Protein AF-A0A966RYS2-F1 (afdb_monomer)

Radius of gyration: 14.5 Å; Cα contacts (8 Å, |Δi|>4): 99; chains: 1; bounding box: 40×27×36 Å

Mean predicted aligned error: 7.7 Å

Foldseek 3Di:
DDDDDDDPVRVVVVVLQVVLQVVLVVQLVVPDDPPDDPVNSQVSSQVSCVVSVWAAPQPCPVNRNTQWDADPDPDGDIDGGTHDPDDDPDD

Solvent-accessible surface area (backbone atoms only — not comparable to full-atom values): 5514 Å² total; per-residue (Å²): 138,84,83,84,82,76,52,73,66,56,50,51,38,51,49,55,40,49,52,52,35,50,54,32,50,53,53,44,59,73,64,68,51,94,89,64,54,72,67,58,47,30,53,54,37,47,53,44,35,52,74,69,60,28,43,45,56,38,46,60,46,95,72,33,88,43,46,53,50,79,54,96,62,104,51,94,57,70,53,68,49,58,25,60,70,68,67,81,82,76,125

Secondary structure (DSSP, 8-state):
-PPPPPPHHHHHHHHHHHHHHHHHHHHHHHH--TT--HHHHHHHHHHHHHHTT-EESSTTGGG---SEEEEEESEEEEEE-EE-SS-----

pLDDT: mean 76.94, std 16.98, range [36.25, 94.06]

Nearest PDB structures (foldseek):
  8kho-assembly1_A  TM=9.567E-01  e=8.110E-03  Homo sapiens
  1o0x-assembly1_A  TM=9.576E-01  e=2.812E-02  Thermotoga maritima
  5ypj-assembly1_A  TM=9.562E-01  e=3.653E-02  Mycobacterium tuberculosis H37Ra
  3iu7-assembly1_A  TM=9.574E-01  e=4.745E-02  Mycobacterium tuberculosis
  5yoh-assembly1_A  TM=9.574E-01  e=5.775E-02  Mycobacterium tuberculosis H37Ra

Structure (mmCIF, N/CA/C/O backbone):
data_AF-A0A966RYS2-F1
#
_entry.id   AF-A0A966RYS2-F1
#
loop_
_atom_site.group_PDB
_atom_site.id
_atom_site.type_symbol
_atom_site.label_atom_id
_atom_site.label_alt_id
_atom_site.label_comp_id
_atom_site.label_asym_id
_atom_site.label_entity_id
_atom_site.label_seq_id
_atom_site.pdbx_PDB_ins_code
_atom_site.Cartn_x
_atom_site.Cartn_y
_atom_site.Cartn_z
_atom_site.occupancy
_atom_site.B_iso_or_equiv
_atom_site.auth_seq_id
_atom_site.auth_comp_id
_atom_site.auth_asym_id
_atom_site.auth_atom_id
_atom_site.pdbx_PDB_model_num
ATOM 1 N N . MET A 1 1 ? 24.974 13.901 -8.489 1.00 55.59 1 MET A N 1
ATOM 2 C CA . MET A 1 1 ? 23.727 13.113 -8.390 1.00 55.59 1 MET A CA 1
ATOM 3 C C . MET A 1 1 ? 23.182 12.939 -9.800 1.00 55.59 1 MET A C 1
ATOM 5 O O . MET A 1 1 ? 22.865 13.946 -10.418 1.00 55.59 1 MET A O 1
ATOM 9 N N . ALA A 1 2 ? 23.166 11.722 -10.345 1.00 81.50 2 ALA A N 1
ATOM 10 C CA . ALA A 1 2 ? 22.645 11.460 -11.689 1.00 81.50 2 ALA A CA 1
ATOM 11 C C . ALA A 1 2 ? 21.200 10.950 -11.595 1.00 81.50 2 ALA A C 1
ATOM 13 O O . ALA A 1 2 ? 20.899 10.113 -10.745 1.00 81.50 2 ALA A O 1
ATOM 14 N N . ILE A 1 3 ? 20.311 11.458 -12.449 1.00 87.38 3 ILE A N 1
ATOM 15 C CA . ILE A 1 3 ? 18.933 10.965 -12.553 1.00 87.38 3 ILE A CA 1
ATOM 16 C C . ILE A 1 3 ? 18.944 9.741 -13.469 1.00 87.38 3 ILE A C 1
ATOM 18 O O . ILE A 1 3 ? 19.395 9.818 -14.609 1.00 87.38 3 ILE A O 1
ATOM 22 N N . GLN A 1 4 ? 18.445 8.614 -12.967 1.00 88.25 4 GLN A N 1
ATOM 23 C CA . GLN A 1 4 ? 18.335 7.376 -13.737 1.00 88.25 4 GLN A CA 1
ATOM 24 C C . GLN A 1 4 ? 17.186 7.477 -14.748 1.00 88.25 4 GLN A C 1
ATOM 26 O O . GLN A 1 4 ? 16.024 7.612 -14.355 1.00 88.25 4 GLN A O 1
ATOM 31 N N . ILE A 1 5 ? 17.497 7.379 -16.042 1.00 92.38 5 ILE A N 1
ATOM 32 C CA . ILE A 1 5 ? 16.489 7.332 -17.108 1.00 92.38 5 ILE A CA 1
ATOM 33 C C . ILE A 1 5 ? 15.964 5.902 -17.224 1.00 92.38 5 ILE A C 1
ATOM 35 O O . ILE A 1 5 ? 16.718 4.969 -17.490 1.00 92.38 5 ILE A O 1
ATOM 39 N N . LYS A 1 6 ? 14.660 5.728 -16.999 1.00 87.31 6 LYS A N 1
ATOM 40 C CA . LYS A 1 6 ? 14.006 4.417 -17.045 1.00 87.31 6 LYS A CA 1
ATOM 41 C C . LYS A 1 6 ? 13.747 3.976 -18.484 1.00 87.31 6 LYS A C 1
ATOM 43 O O . LYS A 1 6 ? 13.390 4.789 -19.335 1.00 87.31 6 LYS A O 1
ATOM 48 N N . THR A 1 7 ? 13.881 2.678 -18.741 1.00 94.06 7 THR A N 1
ATOM 49 C CA . THR A 1 7 ? 13.506 2.080 -20.030 1.00 94.06 7 THR A CA 1
ATOM 50 C C . THR A 1 7 ? 11.985 1.990 -20.170 1.00 94.06 7 THR A C 1
ATOM 52 O O . THR A 1 7 ? 11.245 2.059 -19.185 1.00 94.06 7 THR A O 1
ATOM 55 N N . LEU A 1 8 ? 11.490 1.792 -21.396 1.00 93.19 8 LEU A N 1
ATOM 56 C CA . LEU A 1 8 ? 10.052 1.626 -21.641 1.00 93.19 8 LEU A CA 1
ATOM 57 C C . LEU A 1 8 ? 9.445 0.467 -20.840 1.00 93.19 8 LEU A C 1
ATOM 59 O O . LEU A 1 8 ? 8.322 0.588 -20.357 1.00 93.19 8 LEU A O 1
ATOM 63 N N . ASP A 1 9 ? 10.173 -0.633 -20.664 1.00 90.06 9 ASP A N 1
ATOM 64 C CA . ASP A 1 9 ? 9.663 -1.781 -19.913 1.00 90.06 9 ASP A CA 1
ATOM 65 C C . ASP A 1 9 ? 9.620 -1.507 -18.409 1.00 90.06 9 ASP A C 1
ATOM 67 O O . ASP A 1 9 ? 8.626 -1.831 -17.761 1.00 90.06 9 ASP A O 1
ATOM 71 N N . GLN A 1 10 ? 10.607 -0.783 -17.866 1.00 86.62 10 GLN A N 1
ATOM 72 C CA . GLN A 1 10 ? 10.542 -0.293 -16.487 1.00 86.62 10 GLN A CA 1
ATOM 73 C C . GLN A 1 10 ? 9.337 0.638 -16.280 1.00 86.62 10 GLN A C 1
ATOM 75 O O . GLN A 1 10 ? 8.628 0.517 -15.282 1.00 86.62 10 GLN A O 1
ATOM 80 N N . LEU A 1 11 ? 9.049 1.523 -17.241 1.00 89.31 11 LEU A N 1
ATOM 81 C CA . LEU A 1 11 ? 7.881 2.409 -17.183 1.00 89.31 11 LEU A CA 1
ATOM 82 C C . LEU A 1 11 ? 6.552 1.638 -17.227 1.00 89.31 11 LEU A C 1
ATOM 84 O O . LEU A 1 11 ? 5.614 2.002 -16.513 1.00 89.31 11 LEU A O 1
ATOM 88 N N . LYS A 1 12 ? 6.452 0.564 -18.022 1.00 89.69 12 LYS A N 1
ATOM 89 C CA . LYS A 1 12 ? 5.264 -0.311 -18.046 1.00 89.69 12 LYS A CA 1
ATOM 90 C C . LYS A 1 12 ? 5.047 -0.991 -16.692 1.00 89.69 12 LYS A C 1
ATOM 92 O O . LYS A 1 12 ? 3.929 -0.942 -16.176 1.00 89.69 12 LYS A O 1
ATOM 97 N N . SER A 1 13 ? 6.104 -1.534 -16.087 1.00 85.00 13 SER A N 1
ATOM 98 C CA . SER A 1 13 ? 6.036 -2.144 -14.752 1.00 85.00 13 SER A CA 1
ATOM 99 C C . SER A 1 13 ? 5.612 -1.128 -13.686 1.00 85.00 13 SER A C 1
ATOM 101 O O . SER A 1 13 ? 4.706 -1.393 -12.895 1.00 85.00 13 SER A O 1
ATOM 103 N N . MET A 1 14 ? 6.190 0.079 -13.707 1.00 88.06 14 MET A N 1
ATOM 104 C CA . MET A 1 14 ? 5.793 1.174 -12.812 1.00 88.06 14 MET A CA 1
ATOM 105 C C . MET A 1 14 ? 4.319 1.560 -13.001 1.00 88.06 14 MET A C 1
ATOM 107 O O . MET A 1 14 ? 3.613 1.803 -12.023 1.00 88.06 14 MET A O 1
ATOM 111 N N . ARG A 1 15 ? 3.818 1.587 -14.244 1.00 89.94 15 ARG A N 1
ATOM 112 C CA . ARG A 1 15 ? 2.404 1.871 -14.531 1.00 89.94 15 ARG A CA 1
ATOM 113 C C . ARG A 1 15 ? 1.483 0.820 -13.916 1.00 89.94 15 ARG A C 1
ATOM 115 O O . ARG A 1 15 ? 0.486 1.196 -13.307 1.00 89.94 15 ARG A O 1
ATOM 122 N N . GLN A 1 16 ? 1.802 -0.466 -14.052 1.00 88.25 16 GLN A N 1
ATOM 123 C CA . GLN A 1 16 ? 1.004 -1.546 -13.460 1.00 88.25 16 GLN A CA 1
ATOM 124 C C . GLN A 1 16 ? 0.971 -1.451 -11.931 1.00 88.25 16 GLN A C 1
ATOM 126 O O . GLN A 1 16 ? -0.110 -1.498 -11.343 1.00 88.25 16 GLN A O 1
ATOM 131 N N . ALA A 1 17 ? 2.125 -1.218 -11.299 1.00 84.94 17 ALA A N 1
ATOM 132 C CA . ALA A 1 17 ? 2.203 -1.002 -9.856 1.00 84.94 17 ALA A CA 1
ATOM 133 C C . ALA A 1 17 ? 1.347 0.201 -9.416 1.00 84.94 17 ALA A C 1
ATOM 135 O O . ALA A 1 17 ? 0.543 0.091 -8.492 1.00 84.94 17 ALA A O 1
ATOM 136 N N . ASN A 1 18 ? 1.432 1.328 -10.129 1.00 86.12 18 ASN A N 1
ATOM 137 C CA . ASN A 1 18 ? 0.655 2.529 -9.815 1.00 86.12 18 ASN A CA 1
ATOM 138 C C . ASN A 1 18 ? -0.861 2.335 -9.980 1.00 86.12 18 ASN A C 1
ATOM 140 O O . ASN A 1 18 ? -1.636 2.914 -9.219 1.00 86.12 18 ASN A O 1
ATOM 144 N N . LEU A 1 19 ? -1.307 1.514 -10.937 1.00 90.50 19 LEU A N 1
ATOM 145 C CA . LEU A 1 19 ? -2.726 1.174 -11.081 1.00 90.50 19 LEU A CA 1
ATOM 146 C C . LEU A 1 19 ? -3.233 0.371 -9.875 1.00 90.50 19 LEU A C 1
ATOM 148 O O . LEU A 1 19 ? -4.311 0.666 -9.355 1.00 90.50 19 LEU A O 1
ATOM 152 N N . LEU A 1 20 ? -2.435 -0.581 -9.379 1.00 88.31 20 LEU A N 1
ATOM 153 C CA . LEU A 1 20 ? -2.760 -1.324 -8.163 1.00 88.31 20 LEU A CA 1
ATOM 154 C C . LEU A 1 20 ? -2.800 -0.403 -6.933 1.00 88.31 20 LEU A C 1
ATOM 156 O O . LEU A 1 20 ? -3.763 -0.457 -6.163 1.00 88.31 20 LEU A O 1
ATOM 160 N N . VAL A 1 21 ? -1.813 0.488 -6.780 1.00 87.25 21 VAL A N 1
ATOM 161 C CA . VAL A 1 21 ? -1.788 1.496 -5.703 1.00 87.25 21 VAL A CA 1
ATOM 162 C C . VAL A 1 21 ? -3.044 2.355 -5.738 1.00 87.25 21 VAL A C 1
ATOM 164 O O . VAL A 1 21 ? -3.721 2.490 -4.719 1.00 87.25 21 VAL A O 1
ATOM 167 N N . ARG A 1 22 ? -3.400 2.884 -6.913 1.00 89.75 22 ARG A N 1
ATOM 168 C CA . ARG A 1 22 ? -4.594 3.712 -7.084 1.00 89.75 22 ARG A CA 1
ATOM 169 C C . ARG A 1 22 ? -5.861 2.962 -6.677 1.00 89.75 22 ARG A C 1
ATOM 171 O O . ARG A 1 22 ? -6.643 3.497 -5.896 1.00 89.75 22 ARG A O 1
ATOM 178 N N . SER A 1 23 ? -6.041 1.731 -7.158 1.00 90.62 23 SER A N 1
ATOM 179 C CA . SER A 1 23 ? -7.221 0.922 -6.817 1.00 90.62 23 SER A CA 1
ATOM 180 C C . SER A 1 23 ? -7.327 0.664 -5.310 1.00 90.62 23 SER A C 1
ATOM 182 O O . SER A 1 23 ? -8.410 0.729 -4.734 1.00 90.62 23 SER A O 1
ATOM 184 N N . THR A 1 24 ? -6.188 0.444 -4.650 1.00 90.12 24 THR A N 1
ATOM 185 C CA . THR A 1 24 ? -6.128 0.215 -3.205 1.00 90.12 24 THR A CA 1
ATOM 186 C C . THR A 1 24 ? -6.470 1.485 -2.437 1.00 90.12 24 THR A C 1
ATOM 188 O O . THR A 1 24 ? -7.237 1.427 -1.481 1.00 90.12 24 THR A O 1
ATOM 191 N N . LEU A 1 25 ? -5.963 2.641 -2.872 1.00 88.75 25 LEU A N 1
ATOM 192 C CA . LEU A 1 25 ? -6.263 3.926 -2.246 1.00 88.75 25 LEU A CA 1
ATOM 193 C C . LEU A 1 25 ? -7.746 4.297 -2.379 1.00 88.75 25 LEU A C 1
ATOM 195 O O . LEU A 1 25 ? -8.347 4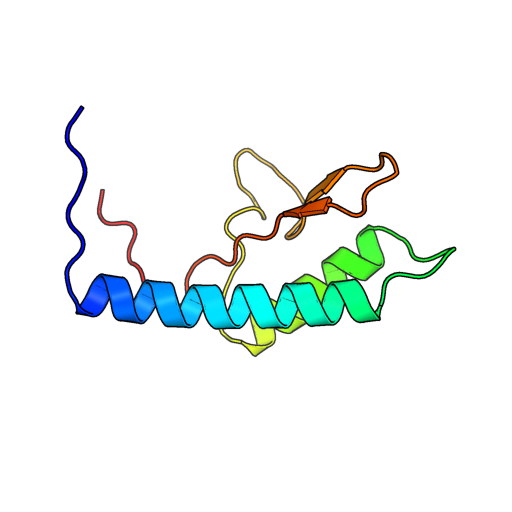.755 -1.410 1.00 88.75 25 LEU A O 1
ATOM 199 N N . GLU A 1 26 ? -8.35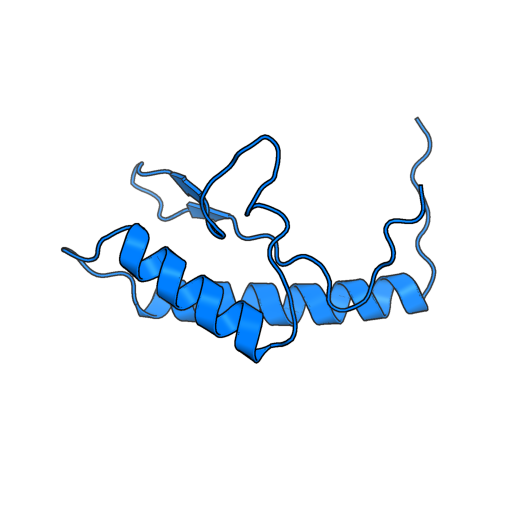1 4.071 -3.548 1.00 90.75 26 GLU A N 1
ATOM 200 C CA . GLU A 1 26 ? -9.789 4.281 -3.764 1.00 90.75 26 GLU A CA 1
ATOM 201 C C . GLU A 1 26 ? -10.628 3.369 -2.858 1.00 90.75 26 GLU A C 1
ATOM 203 O O . GLU A 1 26 ? -11.583 3.825 -2.226 1.00 90.75 26 GLU A O 1
ATOM 208 N N . LEU A 1 27 ? -10.224 2.103 -2.723 1.00 90.56 27 LEU A N 1
ATOM 209 C CA . LEU A 1 27 ? -10.900 1.129 -1.873 1.00 90.56 27 LEU A CA 1
ATOM 210 C C . LEU A 1 27 ? -10.784 1.490 -0.385 1.00 90.56 27 LEU A C 1
ATOM 212 O O . LEU A 1 27 ? -11.789 1.473 0.326 1.00 90.56 27 LEU A O 1
ATOM 216 N N . VAL A 1 28 ? -9.593 1.866 0.087 1.00 88.81 28 VAL A N 1
ATOM 217 C CA . VAL A 1 28 ? -9.388 2.356 1.460 1.00 88.81 28 VAL A CA 1
ATOM 218 C C . VAL A 1 28 ? -10.255 3.587 1.699 1.00 88.81 28 VAL A C 1
ATOM 220 O O . VAL A 1 28 ? -11.011 3.605 2.666 1.00 88.81 28 VAL A O 1
ATOM 223 N N . ARG A 1 29 ? -10.234 4.566 0.783 1.00 87.44 29 ARG A N 1
ATOM 224 C CA . ARG A 1 29 ? -11.023 5.802 0.878 1.00 87.44 29 ARG A CA 1
ATOM 225 C C . ARG A 1 29 ? -12.520 5.537 1.011 1.00 87.44 29 ARG A C 1
ATOM 227 O O . ARG A 1 29 ? -13.169 6.173 1.834 1.00 87.44 29 ARG A O 1
ATOM 234 N N . ALA A 1 30 ? -13.053 4.588 0.245 1.00 89.62 30 ALA A N 1
ATOM 235 C CA . ALA A 1 30 ? -14.464 4.210 0.302 1.00 89.62 30 ALA A CA 1
ATOM 236 C C . ALA A 1 30 ? -14.871 3.557 1.638 1.00 89.62 30 ALA A C 1
ATOM 238 O O . ALA A 1 30 ? -16.047 3.566 1.992 1.00 89.62 30 ALA A O 1
ATOM 239 N N . ASN A 1 31 ? -13.915 2.999 2.385 1.00 88.12 31 ASN A N 1
ATOM 240 C CA . ASN A 1 31 ? -14.157 2.335 3.667 1.00 88.12 31 ASN A CA 1
ATOM 241 C C . ASN A 1 31 ? -13.893 3.238 4.884 1.00 88.12 31 ASN A C 1
ATOM 243 O O . ASN A 1 31 ? -14.166 2.825 6.013 1.00 88.12 31 ASN A O 1
ATOM 247 N N . ILE A 1 32 ? -13.396 4.465 4.690 1.00 85.44 32 ILE A N 1
ATOM 248 C CA . ILE A 1 32 ? -13.175 5.408 5.792 1.00 85.44 32 ILE A CA 1
ATOM 249 C C . ILE A 1 32 ? -14.524 5.868 6.341 1.00 85.44 32 ILE A C 1
ATOM 251 O O . ILE A 1 32 ? -15.312 6.521 5.659 1.00 85.44 32 ILE A O 1
ATOM 255 N N . LYS A 1 33 ? -14.758 5.577 7.618 1.00 82.75 33 LYS A N 1
ATOM 256 C CA . LYS A 1 33 ? -15.916 6.050 8.375 1.00 82.75 33 LYS A CA 1
ATOM 257 C C . LYS A 1 33 ? -15.549 6.224 9.840 1.00 82.75 33 LYS A C 1
ATOM 259 O O . LYS A 1 33 ? -14.619 5.585 10.331 1.00 82.75 33 LYS A O 1
ATOM 264 N N . ALA A 1 34 ? -16.286 7.078 10.543 1.00 80.56 34 ALA A N 1
ATOM 265 C CA . ALA A 1 34 ? -16.114 7.238 11.981 1.00 80.56 34 ALA A CA 1
ATOM 266 C C . ALA A 1 34 ? -16.230 5.873 12.686 1.00 80.56 34 ALA A C 1
ATOM 268 O O . ALA A 1 34 ? -17.137 5.093 12.396 1.00 80.56 34 ALA A O 1
ATOM 269 N N . GLY A 1 35 ? -15.283 5.580 13.577 1.00 82.81 35 GLY A N 1
ATOM 270 C CA . GLY A 1 35 ? -15.230 4.319 14.319 1.00 82.81 35 GLY A CA 1
ATOM 271 C C . GLY A 1 35 ? -14.497 3.165 13.625 1.00 82.81 35 GLY A C 1
ATOM 272 O O . GLY A 1 35 ? -14.348 2.115 14.243 1.00 82.81 35 GLY A O 1
ATOM 273 N N . ILE A 1 36 ? -14.005 3.321 12.387 1.00 85.81 36 ILE A N 1
ATOM 274 C CA . ILE A 1 36 ? -13.116 2.310 11.795 1.00 85.81 36 ILE A CA 1
ATOM 275 C C . ILE A 1 36 ? -11.712 2.403 12.402 1.00 85.81 36 ILE A C 1
ATOM 277 O O . ILE A 1 36 ? -11.182 3.496 12.606 1.00 85.81 36 ILE A O 1
ATOM 281 N N . THR A 1 37 ? -11.093 1.257 12.680 1.00 86.25 37 THR A N 1
ATOM 282 C CA . THR A 1 37 ? -9.707 1.213 13.150 1.00 86.25 37 THR A CA 1
ATOM 283 C C . THR A 1 37 ? -8.738 1.300 11.974 1.00 86.25 37 THR A C 1
ATOM 285 O O . THR A 1 37 ? -9.004 0.813 10.872 1.00 86.25 37 THR A O 1
ATOM 288 N N . THR A 1 38 ? -7.562 1.874 12.215 1.00 84.00 38 THR A N 1
ATOM 289 C CA . THR A 1 38 ? -6.469 1.895 11.233 1.00 84.00 38 THR A CA 1
ATOM 290 C C . THR A 1 38 ? -6.010 0.485 10.861 1.00 84.00 38 THR A C 1
ATOM 292 O O . THR A 1 38 ? -5.700 0.241 9.701 1.00 84.00 38 THR A O 1
ATOM 295 N N . SER A 1 39 ? -6.056 -0.465 11.802 1.00 86.62 39 SER A N 1
ATOM 296 C CA . SER A 1 39 ? -5.769 -1.882 11.548 1.00 86.62 39 SER A CA 1
ATOM 297 C C . SER A 1 39 ? -6.761 -2.536 10.582 1.00 86.62 39 SER A C 1
ATOM 299 O O . SER A 1 39 ? -6.363 -3.356 9.759 1.00 86.62 39 SER A O 1
ATOM 301 N N . ALA A 1 40 ? -8.044 -2.163 10.634 1.00 88.06 40 ALA A N 1
ATOM 302 C CA . ALA A 1 40 ? -9.038 -2.667 9.691 1.00 88.06 40 ALA A CA 1
ATOM 303 C C . ALA A 1 40 ? -8.798 -2.110 8.281 1.00 88.06 40 ALA A C 1
ATOM 305 O O . ALA A 1 40 ? -8.889 -2.851 7.304 1.00 88.06 40 ALA A O 1
ATOM 306 N N . LEU A 1 41 ? -8.440 -0.825 8.169 1.00 86.94 41 LEU A N 1
ATOM 307 C CA . LEU A 1 41 ? -8.051 -0.217 6.892 1.00 86.94 41 LEU A CA 1
ATOM 308 C C . LEU A 1 41 ? -6.774 -0.853 6.319 1.00 86.94 41 LEU A C 1
ATOM 310 O O . LEU A 1 41 ? -6.707 -1.093 5.115 1.00 86.94 41 LEU A O 1
ATOM 314 N N . ASP A 1 42 ? -5.796 -1.166 7.171 1.00 88.38 42 ASP A N 1
ATOM 315 C CA . ASP A 1 42 ? -4.564 -1.856 6.777 1.00 88.38 42 ASP A CA 1
ATOM 316 C C . ASP A 1 42 ? -4.854 -3.265 6.240 1.00 88.38 42 ASP A C 1
ATOM 318 O O . ASP A 1 42 ? -4.413 -3.609 5.146 1.00 88.38 42 ASP A O 1
ATOM 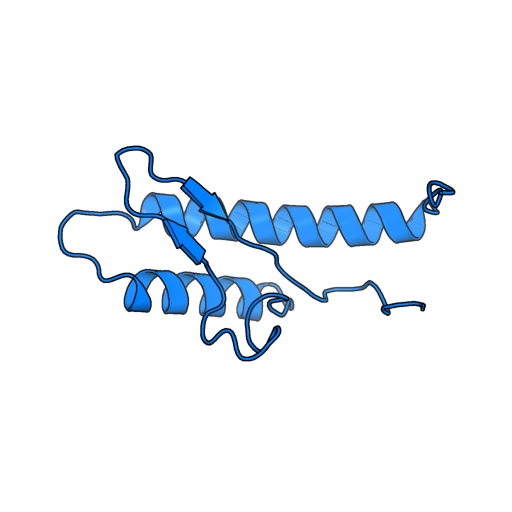322 N N . ALA A 1 43 ? -5.703 -4.039 6.925 1.00 91.06 43 ALA A N 1
ATOM 323 C CA . ALA A 1 43 ? -6.120 -5.365 6.465 1.00 91.06 43 ALA A CA 1
ATOM 324 C C . ALA A 1 43 ? -6.860 -5.318 5.115 1.00 91.06 43 ALA A C 1
ATOM 326 O O . ALA A 1 43 ? -6.648 -6.162 4.241 1.00 91.06 43 ALA A O 1
ATOM 327 N N . ILE A 1 44 ? -7.716 -4.310 4.922 1.00 90.81 44 ILE A N 1
ATOM 328 C CA . ILE A 1 44 ? -8.419 -4.065 3.660 1.00 90.81 44 ILE A CA 1
ATOM 329 C C . ILE A 1 44 ? -7.421 -3.774 2.526 1.00 90.81 44 ILE A C 1
ATOM 331 O O . ILE A 1 44 ? -7.547 -4.324 1.425 1.00 90.81 44 ILE A O 1
ATOM 335 N N . ALA A 1 45 ? -6.427 -2.927 2.795 1.00 89.50 45 ALA A N 1
ATOM 336 C CA . ALA A 1 45 ? -5.386 -2.586 1.838 1.00 89.50 45 ALA A CA 1
ATOM 337 C C . ALA A 1 45 ? -4.508 -3.797 1.493 1.00 89.50 45 ALA A C 1
ATOM 339 O O . ALA A 1 45 ? 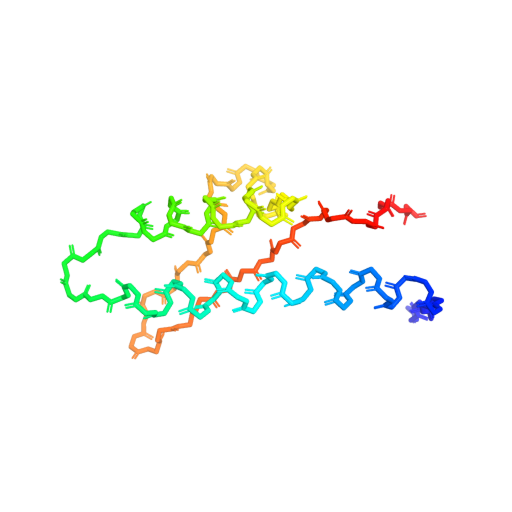-4.288 -4.076 0.314 1.00 89.50 45 ALA A O 1
ATOM 340 N N . GLU A 1 46 ? -4.067 -4.555 2.500 1.00 90.56 46 GLU A N 1
ATOM 341 C CA . GLU A 1 46 ? -3.248 -5.758 2.330 1.00 90.56 46 GLU A CA 1
ATOM 342 C C . GLU A 1 46 ? -3.976 -6.802 1.480 1.00 90.56 46 GLU A C 1
ATOM 344 O O . GLU A 1 46 ? -3.402 -7.354 0.538 1.00 90.56 46 GLU A O 1
ATOM 349 N N . ALA A 1 47 ? -5.266 -7.023 1.747 1.00 91.38 47 ALA A N 1
ATOM 350 C CA . ALA A 1 47 ? -6.078 -7.940 0.962 1.00 91.38 47 ALA A CA 1
ATOM 351 C C . ALA A 1 47 ? -6.166 -7.511 -0.510 1.00 91.38 47 ALA A C 1
ATOM 353 O O . ALA A 1 47 ? -6.093 -8.359 -1.400 1.00 91.38 47 ALA A O 1
ATOM 354 N N . ASN A 1 48 ? -6.306 -6.211 -0.791 1.00 90.81 48 ASN A N 1
ATOM 355 C CA . ASN A 1 48 ? -6.375 -5.724 -2.166 1.00 90.81 48 ASN A CA 1
ATOM 356 C C . ASN A 1 48 ? -5.036 -5.833 -2.901 1.00 90.81 48 ASN A C 1
ATOM 358 O O . ASN A 1 48 ? -5.006 -6.309 -4.034 1.00 90.81 48 ASN A O 1
ATOM 362 N N . ILE A 1 49 ? -3.939 -5.454 -2.242 1.00 88.75 49 ILE A N 1
ATOM 363 C CA . ILE A 1 49 ? -2.580 -5.572 -2.785 1.00 88.75 49 ILE A CA 1
ATOM 364 C C . ILE A 1 49 ? -2.275 -7.035 -3.128 1.00 88.75 49 ILE A C 1
ATOM 366 O O . ILE A 1 49 ? -1.878 -7.331 -4.256 1.00 88.75 49 ILE A O 1
ATOM 370 N N . LYS A 1 50 ? -2.575 -7.959 -2.205 1.00 89.12 50 LYS A N 1
ATOM 371 C CA . LYS A 1 50 ? -2.372 -9.398 -2.402 1.00 89.12 50 LYS A CA 1
ATOM 372 C C . LYS A 1 50 ? -3.227 -9.960 -3.540 1.00 89.12 50 LYS A C 1
ATOM 374 O O . LYS A 1 50 ? -2.729 -10.748 -4.338 1.00 89.12 50 LYS A O 1
ATOM 379 N N . ARG A 1 51 ? -4.496 -9.542 -3.661 1.00 89.00 51 ARG A N 1
ATOM 380 C CA . ARG A 1 51 ? -5.363 -9.921 -4.799 1.00 89.00 51 ARG A CA 1
ATOM 381 C C . ARG A 1 51 ? -4.841 -9.398 -6.134 1.00 89.00 51 ARG A C 1
ATOM 383 O O . ARG A 1 51 ? -4.996 -10.072 -7.144 1.00 89.00 51 ARG A O 1
ATOM 390 N N . GLY A 1 52 ? -4.235 -8.214 -6.135 1.00 84.44 52 GLY A N 1
ATOM 391 C CA . GLY A 1 52 ? -3.605 -7.628 -7.314 1.00 84.44 52 GLY A CA 1
ATOM 392 C C . GLY A 1 52 ? -2.276 -8.270 -7.705 1.00 84.44 52 GLY A C 1
ATOM 393 O O . GLY A 1 52 ? -1.708 -7.863 -8.710 1.00 84.44 52 GLY A O 1
ATOM 394 N N . GLY A 1 53 ? -1.776 -9.243 -6.935 1.00 84.31 53 GLY A N 1
ATOM 395 C CA . GLY A 1 53 ? -0.484 -9.888 -7.175 1.00 84.31 53 GLY A CA 1
ATOM 396 C C . GLY A 1 53 ? 0.723 -9.039 -6.772 1.00 84.31 53 GLY A C 1
ATOM 397 O O . GLY A 1 53 ? 1.836 -9.375 -7.160 1.00 84.31 53 GLY A O 1
ATOM 398 N N . GLY A 1 54 ? 0.511 -7.949 -6.027 1.00 81.50 54 GLY A N 1
ATOM 399 C CA . GLY A 1 54 ? 1.581 -7.113 -5.484 1.00 81.50 54 GLY A CA 1
ATOM 400 C C . GLY A 1 54 ? 1.933 -7.471 -4.041 1.00 81.50 54 GLY A C 1
ATOM 401 O O . GLY A 1 54 ? 1.177 -8.151 -3.342 1.00 81.50 54 GLY A O 1
ATOM 402 N N . SER A 1 55 ? 3.060 -6.954 -3.569 1.00 81.25 55 SER A N 1
ATOM 403 C CA . SER A 1 55 ? 3.429 -6.889 -2.154 1.00 81.25 55 SER A CA 1
ATOM 404 C C . SER A 1 55 ? 3.471 -5.420 -1.686 1.00 81.25 55 SER A C 1
ATOM 406 O O . SER A 1 55 ? 3.099 -4.502 -2.417 1.00 81.25 55 SER A O 1
ATOM 408 N N . SER A 1 56 ? 3.815 -5.148 -0.428 1.00 79.31 56 SER A N 1
ATOM 409 C CA . SER A 1 56 ? 3.961 -3.772 0.074 1.00 79.31 56 SER A CA 1
ATOM 410 C C . SER A 1 56 ? 5.427 -3.480 0.332 1.00 79.31 56 SER A C 1
ATOM 412 O O . SER A 1 56 ? 6.111 -4.309 0.922 1.00 79.31 56 SER A O 1
ATOM 414 N N . ASN A 1 57 ? 5.884 -2.285 -0.055 1.00 77.38 57 ASN A N 1
ATOM 415 C CA . ASN A 1 57 ? 7.254 -1.847 0.238 1.00 77.38 57 ASN A CA 1
ATOM 416 C C . ASN A 1 57 ? 7.368 -1.429 1.697 1.00 77.38 57 ASN A C 1
ATOM 418 O O . ASN A 1 57 ? 8.458 -1.446 2.240 1.00 77.38 57 ASN A O 1
ATOM 422 N N . PHE A 1 58 ? 6.259 -1.024 2.320 1.00 75.50 58 PHE A N 1
ATOM 423 C CA . PHE A 1 58 ? 6.248 -0.545 3.696 1.00 75.50 58 PHE A CA 1
ATOM 424 C C . PHE A 1 58 ? 6.333 -1.686 4.702 1.00 75.50 58 PHE A C 1
ATOM 426 O O . PHE A 1 58 ? 7.034 -1.563 5.701 1.00 75.50 58 PHE A O 1
ATOM 433 N N . LYS A 1 59 ? 5.653 -2.807 4.449 1.00 75.62 59 LYS A N 1
ATOM 434 C CA . LYS A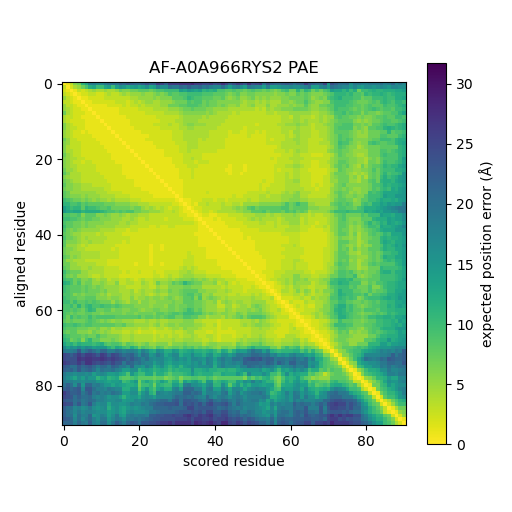 1 59 ? 5.611 -3.917 5.403 1.00 75.62 59 LYS A CA 1
ATOM 435 C C . LYS A 1 59 ? 6.992 -4.567 5.521 1.00 75.62 59 LYS A C 1
ATOM 437 O O . LYS A 1 59 ? 7.468 -5.201 4.588 1.00 75.62 59 LYS A O 1
ATOM 442 N N . GLY A 1 60 ? 7.629 -4.401 6.680 1.00 76.75 60 GLY A N 1
ATOM 443 C CA . GLY A 1 60 ? 8.991 -4.860 6.965 1.00 76.75 60 GLY A CA 1
ATOM 444 C C . GLY A 1 60 ? 10.089 -3.822 6.698 1.00 76.75 60 GLY A C 1
ATOM 445 O O . GLY A 1 60 ? 11.228 -4.033 7.116 1.00 76.75 60 GLY A O 1
ATOM 446 N N . TYR A 1 61 ? 9.776 -2.677 6.083 1.00 81.31 61 TYR A N 1
ATOM 447 C CA . TYR A 1 61 ? 10.757 -1.622 5.818 1.00 81.31 61 TYR A CA 1
ATOM 448 C C . TYR A 1 61 ? 11.229 -0.974 7.115 1.00 81.31 61 TYR A C 1
ATOM 450 O O . TYR A 1 61 ? 10.443 -0.338 7.813 1.00 81.31 61 TYR A O 1
ATOM 458 N N . HIS A 1 62 ? 12.503 -1.169 7.467 1.00 82.44 62 HIS A N 1
ATOM 459 C CA . HIS A 1 62 ? 13.068 -0.747 8.757 1.00 82.44 62 HIS A CA 1
ATOM 460 C C . HIS A 1 62 ? 12.202 -1.155 9.969 1.00 82.44 62 HIS A C 1
ATOM 462 O O . HIS A 1 62 ? 12.091 -0.415 10.944 1.00 82.44 62 HIS A O 1
ATOM 468 N N . GLY A 1 63 ? 11.571 -2.336 9.904 1.00 79.50 63 GLY A N 1
ATOM 469 C CA . GLY A 1 63 ? 10.696 -2.842 10.967 1.00 79.50 63 GLY A CA 1
ATOM 470 C C . GLY A 1 63 ? 9.288 -2.235 10.988 1.00 79.50 63 GLY A C 1
ATOM 471 O O . GLY A 1 63 ? 8.559 -2.425 11.960 1.00 79.50 63 GLY A O 1
ATOM 472 N N . TYR A 1 64 ? 8.879 -1.518 9.937 1.00 82.12 64 TYR A N 1
ATOM 473 C CA . TYR A 1 64 ? 7.538 -0.952 9.844 1.00 82.12 64 TYR A CA 1
ATOM 474 C C . TYR A 1 64 ? 6.466 -2.061 9.729 1.00 82.12 64 TYR A C 1
ATOM 476 O O . TYR A 1 64 ? 6.583 -2.943 8.874 1.00 82.12 64 TYR A O 1
ATOM 484 N N . PRO A 1 65 ? 5.420 -2.059 10.579 1.00 82.25 65 PRO A N 1
ATOM 485 C CA . PRO A 1 65 ? 4.553 -3.228 10.762 1.00 82.25 65 PRO A CA 1
ATOM 486 C C . PRO A 1 65 ? 3.366 -3.321 9.788 1.0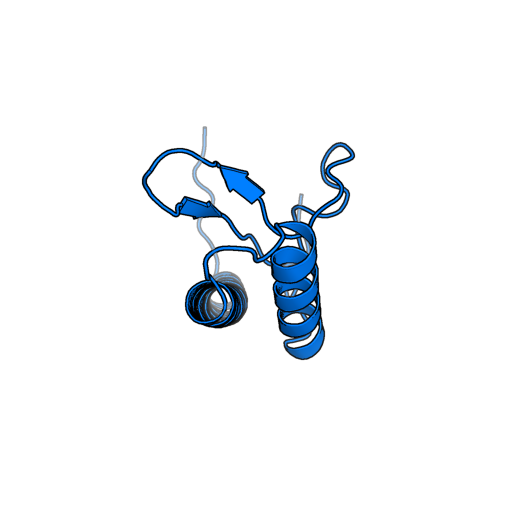0 82.25 65 PRO A C 1
ATOM 488 O O . PRO A 1 65 ? 2.716 -4.363 9.733 1.00 82.25 65 PRO A O 1
ATOM 491 N N . ALA A 1 66 ? 3.061 -2.254 9.046 1.00 84.31 66 ALA A N 1
ATOM 492 C CA . ALA A 1 66 ? 1.821 -2.096 8.281 1.00 84.31 66 ALA A CA 1
ATOM 493 C C . ALA A 1 66 ? 2.079 -1.930 6.771 1.00 84.31 66 ALA A C 1
ATOM 495 O O . ALA A 1 66 ? 3.194 -1.615 6.352 1.00 84.31 66 ALA A O 1
ATOM 496 N N . VAL A 1 67 ? 1.052 -2.134 5.939 1.00 83.50 67 VAL A N 1
ATOM 497 C CA . VAL A 1 67 ? 1.122 -1.874 4.488 1.00 83.50 67 VAL A CA 1
ATOM 498 C C . VAL A 1 67 ? 0.727 -0.443 4.123 1.00 83.50 67 VAL A C 1
ATOM 500 O O . VAL A 1 67 ? 1.120 0.035 3.054 1.00 83.50 67 VAL A O 1
ATOM 503 N N . ILE A 1 68 ? -0.032 0.235 4.990 1.00 82.44 68 ILE A N 1
ATOM 504 C CA . ILE A 1 68 ? -0.412 1.646 4.849 1.00 82.44 68 ILE A CA 1
ATOM 505 C C . ILE A 1 68 ? 0.168 2.478 5.984 1.00 82.44 68 ILE A C 1
ATOM 507 O O . ILE A 1 68 ? 0.224 2.023 7.125 1.00 82.44 68 ILE A O 1
ATOM 511 N N . CYS A 1 69 ? 0.505 3.736 5.695 1.00 78.56 69 CYS A N 1
ATOM 512 C CA . CYS A 1 69 ? 0.716 4.720 6.745 1.00 78.56 69 CYS A CA 1
ATOM 513 C C . CYS A 1 69 ? -0.447 5.712 6.797 1.00 78.56 69 CYS A C 1
ATOM 515 O O . CYS A 1 69 ? -0.979 6.169 5.780 1.00 78.56 69 CYS A O 1
ATOM 517 N N . TYR A 1 70 ? -0.851 6.021 8.023 1.00 70.75 70 TYR A N 1
ATOM 518 C CA . TYR A 1 70 ? -1.923 6.951 8.322 1.00 70.75 70 TYR A CA 1
ATOM 519 C C . TYR A 1 70 ? -1.365 8.067 9.196 1.00 70.75 70 TYR A C 1
ATOM 521 O O . TYR A 1 70 ? -0.794 7.797 10.252 1.00 70.75 70 TYR A O 1
ATOM 529 N N . GLN A 1 71 ? -1.540 9.313 8.760 1.00 64.44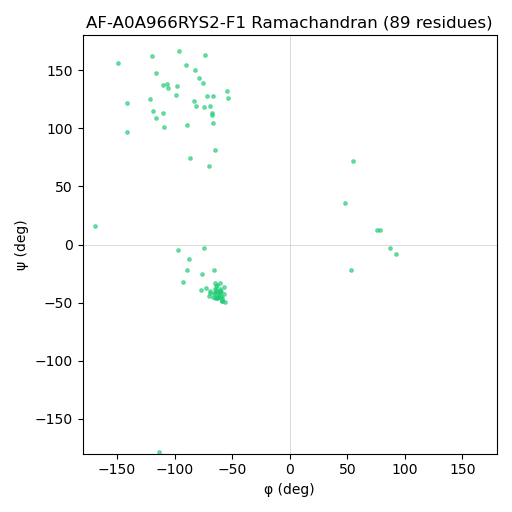 71 GLN A N 1
ATOM 530 C CA . GLN A 1 71 ? -1.253 10.483 9.582 1.00 64.44 71 GLN A CA 1
ATOM 531 C C . GLN A 1 71 ? -2.571 11.163 9.947 1.00 64.44 71 GLN A C 1
ATOM 533 O O . GLN A 1 71 ? -3.298 11.664 9.091 1.00 64.44 71 GLN A O 1
ATOM 538 N N . GLY A 1 72 ? -2.903 11.126 11.236 1.00 54.22 72 GLY A N 1
ATOM 539 C CA . GLY A 1 72 ? -4.172 11.608 11.766 1.00 54.22 72 GLY A CA 1
ATOM 540 C C . GLY A 1 72 ? -4.146 13.096 12.082 1.00 54.22 72 GLY A C 1
ATOM 541 O O . GLY A 1 72 ? -4.117 13.460 13.247 1.00 54.22 72 GLY A O 1
ATOM 542 N N . HIS A 1 73 ? -4.182 13.963 11.072 1.00 42.25 73 HIS A N 1
ATOM 543 C CA . HIS A 1 73 ? -4.429 15.391 11.291 1.00 42.25 73 HIS A CA 1
ATOM 544 C C . HIS A 1 73 ? -5.312 15.954 10.187 1.00 42.25 73 HIS A C 1
ATOM 546 O O . HIS A 1 73 ? -4.783 16.310 9.146 1.00 42.25 73 HIS A O 1
ATOM 552 N N . GLN A 1 74 ? -6.628 16.041 10.447 1.00 40.88 74 GLN A N 1
ATOM 553 C CA . GLN A 1 74 ? -7.696 16.813 9.764 1.00 40.88 74 GLN A CA 1
ATOM 554 C C . GLN A 1 74 ? -7.871 16.659 8.231 1.00 40.88 74 GLN A C 1
ATOM 556 O O . GLN A 1 74 ? -8.966 16.849 7.711 1.00 40.88 74 GLN A O 1
ATOM 561 N N . TYR A 1 75 ? -6.844 16.216 7.521 1.00 48.72 75 TYR A N 1
ATOM 562 C CA . TYR A 1 75 ? -6.750 15.900 6.114 1.00 48.72 75 TYR A CA 1
ATOM 563 C C . TYR A 1 75 ? -6.401 14.414 6.048 1.00 48.72 75 TYR A C 1
ATOM 565 O O . TYR A 1 75 ?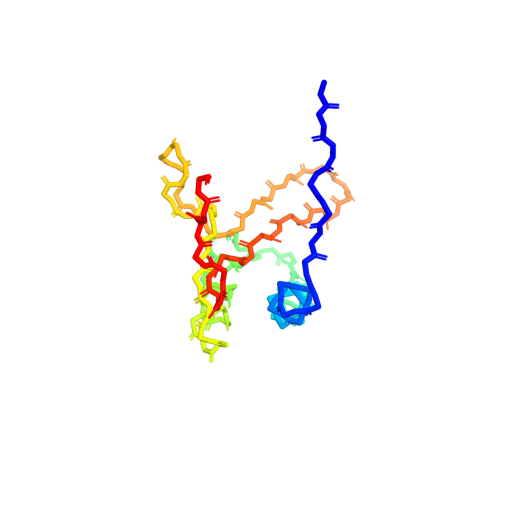 -5.367 13.979 6.549 1.00 48.72 75 TYR A O 1
ATOM 573 N N . GLN A 1 76 ? -7.311 13.612 5.503 1.00 51.75 76 GLN A N 1
ATOM 574 C CA . GLN A 1 76 ? -7.188 12.158 5.385 1.00 51.75 76 GLN A CA 1
ATOM 575 C C . GLN A 1 76 ? -6.118 11.773 4.345 1.00 51.75 76 GLN A C 1
ATOM 577 O O . GLN A 1 76 ? -6.429 11.253 3.275 1.00 51.75 76 GLN A O 1
ATOM 582 N N . SER A 1 77 ? -4.853 12.060 4.644 1.00 52.81 77 SER A N 1
ATOM 583 C CA . SER A 1 77 ? -3.709 11.776 3.781 1.00 52.81 77 SER A CA 1
ATOM 584 C C . SER A 1 77 ? -3.175 10.377 4.079 1.00 52.81 77 SER A C 1
ATOM 586 O O . SER A 1 77 ? -2.486 10.156 5.074 1.00 52.81 77 SER A O 1
ATOM 588 N N . PHE A 1 78 ? -3.495 9.429 3.202 1.00 57.47 78 PHE A N 1
ATOM 589 C CA . PHE A 1 78 ? -2.948 8.074 3.225 1.00 57.47 78 PHE A CA 1
ATOM 590 C C . PHE A 1 78 ? -1.812 7.985 2.213 1.00 57.47 78 PHE A C 1
ATOM 592 O O . PHE A 1 78 ? -2.006 8.337 1.049 1.00 57.47 78 PHE A O 1
ATOM 599 N N . HIS A 1 79 ? -0.646 7.496 2.640 1.00 57.94 79 HIS A N 1
ATOM 600 C CA . HIS A 1 79 ? 0.400 7.104 1.698 1.00 57.94 79 HIS A CA 1
ATOM 601 C C . HIS A 1 79 ? 0.467 5.584 1.631 1.00 57.94 79 HIS A C 1
ATOM 603 O O . HIS A 1 79 ? 0.418 4.883 2.644 1.00 57.94 79 HIS A O 1
ATOM 609 N N . LEU A 1 80 ? 0.548 5.090 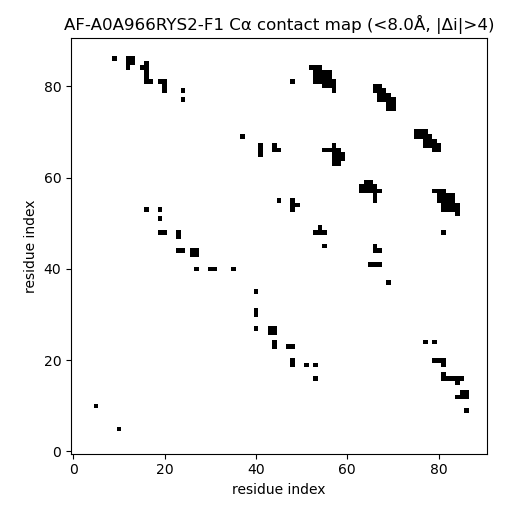0.402 1.00 56.75 80 LEU A N 1
ATOM 610 C CA . LEU A 1 80 ? 0.534 3.675 0.088 1.00 56.75 80 LEU A CA 1
ATOM 611 C C . LEU A 1 80 ? 1.527 3.456 -1.048 1.00 56.75 80 LEU A C 1
ATOM 613 O O . LEU A 1 80 ? 1.408 4.069 -2.107 1.00 56.75 80 LEU A O 1
ATOM 617 N N . MET A 1 81 ? 2.522 2.607 -0.811 1.00 52.72 81 MET A N 1
ATOM 618 C CA . MET A 1 81 ? 3.427 2.120 -1.845 1.00 52.72 81 MET A CA 1
ATOM 619 C C . MET A 1 81 ? 3.225 0.616 -1.960 1.00 52.72 81 MET A C 1
ATOM 621 O O . MET A 1 81 ? 3.622 -0.139 -1.072 1.00 52.72 81 MET A O 1
ATOM 625 N N . ALA A 1 82 ? 2.610 0.174 -3.054 1.00 48.62 82 ALA A N 1
ATOM 626 C CA . ALA A 1 82 ? 2.689 -1.229 -3.431 1.00 48.62 82 ALA A CA 1
ATOM 627 C C . ALA A 1 82 ? 4.112 -1.490 -3.945 1.00 48.62 82 ALA A C 1
ATOM 629 O O . ALA A 1 82 ? 4.613 -0.753 -4.798 1.00 48.62 82 ALA A O 1
ATOM 630 N N . ALA A 1 83 ? 4.763 -2.502 -3.386 1.00 46.44 83 ALA A N 1
ATOM 631 C CA . ALA A 1 83 ? 5.961 -3.096 -3.955 1.00 46.44 83 ALA A CA 1
ATOM 632 C C . ALA A 1 83 ? 5.594 -4.234 -4.886 1.00 46.44 83 ALA A C 1
ATOM 634 O O . ALA A 1 83 ? 4.574 -4.888 -4.725 1.00 46.44 83 ALA A O 1
ATOM 635 N N . ASP A 1 84 ? 6.488 -4.492 -5.824 1.00 48.53 84 ASP A N 1
ATOM 636 C CA . ASP A 1 84 ? 6.686 -5.800 -6.430 1.00 48.53 84 ASP A CA 1
ATOM 637 C C . ASP A 1 84 ? 5.444 -6.440 -7.034 1.00 48.53 84 ASP A C 1
ATOM 639 O O . ASP A 1 84 ? 4.926 -7.454 -6.576 1.00 48.53 84 ASP A O 1
ATOM 643 N N . LEU A 1 85 ? 5.040 -5.865 -8.162 1.00 44.66 85 LEU A N 1
ATOM 644 C CA . LEU A 1 85 ? 4.557 -6.699 -9.251 1.00 44.66 85 LEU A CA 1
ATOM 645 C C . LEU A 1 85 ? 5.669 -7.071 -10.237 1.00 44.66 85 LEU A C 1
ATOM 647 O O . LEU A 1 85 ? 5.568 -8.156 -10.778 1.00 44.66 85 LEU A O 1
ATOM 651 N N . LEU A 1 86 ? 6.707 -6.248 -10.500 1.00 47.75 86 LEU A N 1
ATOM 652 C CA . LEU A 1 86 ? 7.583 -6.495 -11.672 1.00 47.75 86 LEU A CA 1
ATOM 653 C C . LEU A 1 86 ? 8.894 -5.677 -11.787 1.00 47.75 86 LEU A C 1
ATOM 655 O O . LEU A 1 86 ? 9.468 -5.622 -12.876 1.00 47.75 86 LEU A O 1
ATOM 659 N N . CYS A 1 87 ? 9.397 -5.019 -10.737 1.00 38.12 87 CYS A N 1
ATOM 660 C CA . CYS A 1 87 ? 10.720 -4.380 -10.816 1.00 38.12 87 CYS A CA 1
ATOM 661 C C . CYS A 1 87 ? 11.701 -5.166 -9.946 1.00 38.12 87 CYS A C 1
ATOM 663 O O . CYS A 1 87 ? 11.674 -4.975 -8.731 1.00 38.12 87 CYS A O 1
ATOM 665 N N . PRO A 1 88 ? 12.567 -6.035 -10.510 1.00 39.22 88 PRO A N 1
ATOM 666 C CA . PRO A 1 88 ? 13.730 -6.468 -9.754 1.00 39.22 88 PRO A CA 1
ATOM 667 C C . PRO A 1 88 ? 14.434 -5.189 -9.311 1.00 39.22 88 PRO A C 1
ATOM 669 O O . PRO A 1 88 ? 14.665 -4.288 -10.122 1.00 39.22 88 PRO A O 1
ATOM 672 N N . GLN A 1 89 ? 14.669 -5.063 -8.011 1.00 44.78 89 GLN A N 1
ATOM 673 C CA . GLN A 1 89 ? 15.487 -3.999 -7.453 1.00 44.78 89 GLN A CA 1
ATOM 674 C C . GLN A 1 89 ? 16.905 -4.232 -7.993 1.00 44.78 89 GLN A C 1
ATOM 676 O O . GLN A 1 89 ? 17.726 -4.893 -7.364 1.00 44.78 89 GLN A O 1
ATOM 681 N N . THR A 1 90 ? 17.169 -3.797 -9.226 1.00 36.25 90 THR A N 1
ATOM 682 C CA . THR A 1 90 ? 18.528 -3.652 -9.729 1.00 36.25 90 THR A CA 1
ATOM 683 C C . THR A 1 90 ? 19.138 -2.539 -8.903 1.00 36.25 90 THR A C 1
ATOM 685 O O . THR A 1 90 ? 18.758 -1.376 -9.069 1.00 36.25 90 THR A O 1
ATOM 688 N N . ASN A 1 91 ? 19.990 -2.958 -7.968 1.00 36.81 91 ASN A N 1
ATOM 689 C CA . ASN A 1 91 ? 21.092 -2.169 -7.431 1.00 36.81 91 ASN A CA 1
ATOM 690 C C . ASN A 1 91 ? 21.714 -1.303 -8.535 1.00 36.81 91 ASN A C 1
ATOM 692 O O . ASN A 1 91 ? 22.010 -1.884 -9.608 1.00 36.81 91 ASN A O 1
#

Sequence (91 aa):
MAIQIKTLDQLKSMRQANLLVRSTLELVRANIKAGITTSALDAIAEANIKRGGGSSNFKGYHGYPAVICYQGHQYQSFHLMAADLLCPQTN